Protein AF-A0A9E0USC0-F1 (afdb_monomer_lite)

Sequence (107 aa):
MFNMNVKMKFIELKSMGMPMYKIANELGVHRVTIMRWNRELAPYILIAKEDMINEMLFENGCMKLNRIEKISKFLQFITACWKSQGKIKNSTFQAYSIKSQNLHVCL

Structure (mmCIF, N/CA/C/O backbone):
data_AF-A0A9E0USC0-F1
#
_entry.id   AF-A0A9E0USC0-F1
#
loop_
_atom_site.group_PDB
_atom_site.id
_atom_site.type_symbol
_atom_site.label_atom_id
_atom_site.label_alt_id
_atom_site.label_comp_id
_atom_site.label_asym_id
_atom_site.label_entity_id
_atom_site.label_seq_id
_atom_site.pdbx_PDB_ins_code
_atom_site.Cartn_x
_atom_site.Cartn_y
_atom_site.Cartn_z
_atom_site.occupancy
_atom_site.B_iso_or_equiv
_atom_site.auth_seq_id
_atom_site.auth_comp_id
_atom_site.auth_asym_id
_atom_site.auth_atom_id
_atom_site.pdbx_PDB_model_num
ATOM 1 N N . MET A 1 1 ? 13.194 8.046 -21.422 1.00 49.34 1 MET A N 1
ATOM 2 C CA . MET A 1 1 ? 12.241 8.338 -20.326 1.00 49.34 1 MET A CA 1
ATOM 3 C C . MET A 1 1 ? 11.289 7.163 -20.215 1.00 49.34 1 MET A C 1
ATOM 5 O O . MET A 1 1 ? 10.601 6.885 -21.183 1.00 49.34 1 MET A O 1
ATOM 9 N N . PHE A 1 2 ? 11.295 6.417 -19.107 1.00 60.44 2 PHE A N 1
ATOM 10 C CA . PHE A 1 2 ? 10.281 5.375 -18.914 1.00 60.44 2 PHE A CA 1
ATOM 11 C C . PHE A 1 2 ? 8.916 6.029 -18.695 1.00 60.44 2 PHE A C 1
ATOM 13 O O . PHE A 1 2 ? 8.827 7.038 -17.995 1.00 60.44 2 PHE A O 1
ATOM 20 N N . ASN A 1 3 ? 7.891 5.460 -19.326 1.00 82.06 3 ASN A N 1
ATOM 21 C CA . ASN A 1 3 ? 6.524 5.960 -19.290 1.00 82.06 3 ASN A CA 1
ATOM 22 C C . ASN A 1 3 ? 6.010 5.988 -17.837 1.00 82.06 3 ASN A C 1
ATOM 24 O O . ASN A 1 3 ? 6.229 5.031 -17.088 1.00 82.06 3 ASN A O 1
ATOM 28 N N . MET A 1 4 ? 5.342 7.076 -17.441 1.00 82.81 4 MET A N 1
ATOM 29 C CA . MET A 1 4 ? 4.774 7.272 -16.097 1.00 82.81 4 MET A CA 1
ATOM 30 C C . MET A 1 4 ? 3.907 6.072 -15.684 1.00 82.81 4 MET A C 1
ATOM 32 O O . MET A 1 4 ? 3.993 5.600 -14.554 1.00 82.81 4 MET A O 1
ATOM 36 N N . ASN A 1 5 ? 3.185 5.495 -16.647 1.00 85.75 5 ASN A N 1
ATOM 37 C CA . ASN A 1 5 ? 2.323 4.329 -16.457 1.00 85.75 5 ASN A CA 1
ATOM 38 C C . ASN A 1 5 ? 3.081 3.097 -15.933 1.00 85.75 5 ASN A C 1
ATOM 40 O O . ASN A 1 5 ? 2.571 2.362 -15.094 1.00 85.75 5 ASN A O 1
ATOM 44 N N . VAL A 1 6 ? 4.324 2.886 -16.378 1.00 88.44 6 VAL A N 1
ATOM 45 C CA . VAL A 1 6 ? 5.149 1.746 -15.935 1.00 88.44 6 VAL A CA 1
ATOM 46 C C . VAL A 1 6 ? 5.605 1.942 -14.491 1.00 88.44 6 VAL A C 1
ATOM 48 O O . VAL A 1 6 ? 5.642 0.989 -13.716 1.00 88.44 6 VAL A O 1
ATOM 51 N N . LYS A 1 7 ? 5.922 3.184 -14.107 1.00 88.62 7 LYS A N 1
ATOM 52 C CA . LYS A 1 7 ? 6.292 3.520 -12.727 1.00 88.62 7 LYS A CA 1
ATOM 53 C C . LYS A 1 7 ? 5.101 3.411 -11.774 1.00 88.62 7 LYS A C 1
ATOM 55 O O . LYS A 1 7 ? 5.280 2.908 -10.672 1.00 88.62 7 LYS A O 1
ATOM 60 N N . MET A 1 8 ? 3.907 3.821 -12.205 1.00 89.81 8 MET A N 1
ATOM 61 C CA . MET A 1 8 ? 2.677 3.642 -11.424 1.00 89.81 8 MET A CA 1
ATOM 62 C C . MET A 1 8 ? 2.379 2.159 -11.199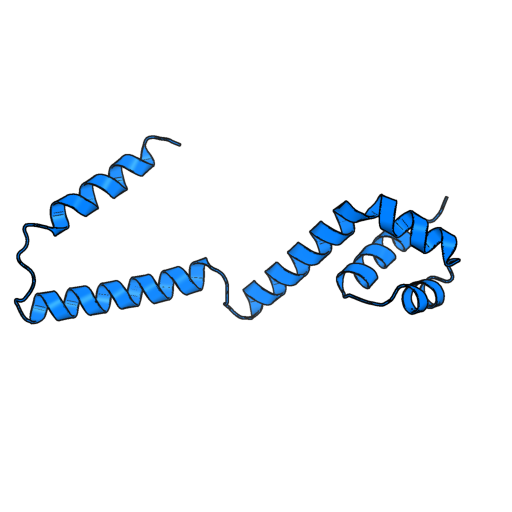 1.00 89.81 8 MET A C 1
ATOM 64 O O . MET A 1 8 ? 2.252 1.730 -10.056 1.00 89.81 8 MET A O 1
ATOM 68 N N . LYS A 1 9 ? 2.429 1.347 -12.262 1.00 90.94 9 LYS A N 1
ATOM 69 C CA . LYS A 1 9 ? 2.246 -0.106 -12.148 1.00 90.94 9 LYS A CA 1
ATOM 70 C C . LYS A 1 9 ? 3.308 -0.765 -11.257 1.00 90.94 9 LYS A C 1
ATOM 72 O O . LYS A 1 9 ? 3.013 -1.694 -10.514 1.00 90.94 9 LYS A O 1
ATOM 77 N N . PHE A 1 10 ? 4.547 -0.267 -11.276 1.00 92.50 10 PHE A N 1
ATOM 78 C CA . PHE A 1 10 ? 5.582 -0.704 -10.336 1.00 92.50 10 PHE A CA 1
ATOM 79 C C . PHE A 1 10 ? 5.211 -0.409 -8.874 1.00 92.50 10 PHE A C 1
ATOM 81 O O . PHE A 1 10 ? 5.416 -1.274 -8.023 1.00 92.50 10 PHE A O 1
ATOM 88 N N . ILE A 1 11 ? 4.677 0.782 -8.579 1.00 91.75 11 ILE A N 1
ATOM 89 C CA . ILE A 1 11 ? 4.254 1.167 -7.225 1.00 91.75 11 ILE A CA 1
ATOM 90 C C . ILE A 1 11 ? 3.132 0.246 -6.737 1.00 91.75 11 ILE A C 1
ATOM 92 O O . ILE A 1 11 ? 3.248 -0.286 -5.637 1.00 91.75 11 ILE A O 1
ATOM 96 N N . GLU A 1 12 ? 2.119 -0.007 -7.569 1.00 91.00 12 GLU A N 1
ATOM 97 C CA . GLU A 1 12 ? 0.996 -0.907 -7.262 1.00 91.00 12 GLU A CA 1
ATOM 98 C C . GLU A 1 12 ? 1.464 -2.341 -6.976 1.00 91.00 12 GLU A C 1
ATOM 100 O O . GLU A 1 12 ? 1.197 -2.907 -5.918 1.00 91.00 12 GLU A O 1
ATOM 105 N N . LEU A 1 13 ? 2.250 -2.934 -7.879 1.00 91.88 13 LEU A N 1
ATOM 106 C CA . LEU A 1 13 ? 2.761 -4.295 -7.683 1.00 91.88 13 LEU A CA 1
ATOM 107 C C . LEU A 1 13 ? 3.648 -4.390 -6.434 1.00 91.88 13 LEU A C 1
ATOM 109 O O . LEU A 1 13 ? 3.698 -5.420 -5.751 1.00 91.88 13 LEU A O 1
ATOM 113 N N . LYS A 1 14 ? 4.368 -3.309 -6.118 1.00 91.88 14 LYS A N 1
ATOM 114 C CA . LYS A 1 14 ? 5.243 -3.259 -4.951 1.00 91.88 14 LYS A CA 1
ATOM 115 C C . LYS A 1 14 ? 4.478 -3.041 -3.647 1.00 91.88 14 LYS A C 1
ATOM 117 O O . LYS A 1 14 ? 4.901 -3.600 -2.626 1.00 91.88 14 LYS A O 1
ATOM 122 N N . SER A 1 15 ? 3.388 -2.273 -3.653 1.00 90.38 15 SER A N 1
ATOM 123 C CA . SER A 1 15 ? 2.526 -2.088 -2.482 1.00 90.38 15 SER A CA 1
ATOM 124 C C . SER A 1 15 ? 1.821 -3.390 -2.107 1.00 90.38 15 SER A C 1
ATOM 126 O O . SER A 1 15 ? 1.833 -3.748 -0.931 1.00 90.38 15 SER A O 1
ATOM 128 N N . MET A 1 16 ? 1.414 -4.189 -3.100 1.00 87.69 16 MET A N 1
ATOM 129 C CA . MET A 1 16 ? 0.889 -5.556 -2.928 1.00 87.69 16 MET A CA 1
ATOM 130 C C . MET A 1 16 ? 1.908 -6.562 -2.358 1.00 87.69 16 MET A C 1
ATOM 132 O O . MET A 1 16 ? 1.566 -7.705 -2.061 1.00 87.69 16 MET A O 1
ATOM 136 N N . GLY A 1 17 ? 3.180 -6.176 -2.212 1.00 88.50 17 GLY A N 1
ATOM 137 C CA . GLY A 1 17 ? 4.217 -7.028 -1.629 1.00 88.50 17 GLY A CA 1
ATOM 138 C C . GLY A 1 17 ? 4.889 -7.985 -2.616 1.00 88.50 17 GLY A C 1
ATOM 139 O O . GLY A 1 17 ? 5.627 -8.875 -2.190 1.00 88.50 17 GLY A O 1
ATOM 140 N N . MET A 1 18 ? 4.709 -7.798 -3.929 1.00 90.38 18 MET A N 1
ATOM 141 C CA . MET A 1 18 ? 5.356 -8.650 -4.924 1.00 90.38 18 MET A CA 1
ATOM 142 C C . MET A 1 18 ? 6.897 -8.510 -4.865 1.00 90.38 18 MET A C 1
ATOM 144 O O . MET A 1 18 ? 7.443 -7.408 -4.684 1.00 90.38 18 MET A O 1
ATOM 148 N N . PRO A 1 19 ? 7.654 -9.617 -4.999 1.00 90.88 19 PRO A N 1
ATOM 149 C CA . PRO A 1 19 ? 9.108 -9.553 -4.994 1.00 90.88 19 PRO A CA 1
ATOM 150 C C . PRO A 1 19 ? 9.658 -8.939 -6.290 1.00 90.88 19 PRO A C 1
ATOM 152 O O . PRO A 1 19 ? 9.144 -9.164 -7.384 1.00 90.88 19 PRO A O 1
ATOM 155 N N . MET A 1 20 ? 10.770 -8.206 -6.172 1.00 89.12 20 MET A N 1
ATOM 156 C CA . MET A 1 20 ? 11.340 -7.394 -7.261 1.00 89.12 20 MET A CA 1
ATOM 157 C C . MET A 1 20 ? 11.678 -8.184 -8.527 1.00 89.12 20 MET A C 1
ATOM 159 O O . MET A 1 20 ? 11.581 -7.639 -9.620 1.00 89.12 20 MET A O 1
ATOM 163 N N . TYR A 1 21 ? 12.073 -9.453 -8.397 1.00 90.75 21 TYR A N 1
ATOM 164 C CA . TYR A 1 21 ? 12.404 -10.284 -9.555 1.00 90.75 21 TYR A CA 1
ATOM 165 C C . TYR A 1 21 ? 11.171 -10.601 -10.412 1.00 90.75 21 TYR A C 1
ATOM 167 O O . TYR A 1 21 ? 11.292 -10.640 -11.632 1.00 90.75 21 TYR A O 1
ATOM 175 N N . LYS A 1 22 ? 9.991 -10.779 -9.798 1.00 92.50 22 LYS A N 1
ATOM 176 C CA . LYS A 1 22 ? 8.739 -11.002 -10.536 1.00 92.50 22 LYS A CA 1
ATOM 177 C C . LYS A 1 22 ? 8.301 -9.726 -11.241 1.00 92.50 22 LYS A C 1
ATOM 179 O O . LYS A 1 22 ? 8.023 -9.766 -12.431 1.00 92.50 22 LYS A O 1
ATOM 184 N N . ILE A 1 23 ? 8.366 -8.596 -10.536 1.00 91.81 23 ILE A N 1
ATOM 185 C CA . ILE A 1 23 ? 7.998 -7.288 -11.092 1.00 91.81 23 ILE A CA 1
ATOM 186 C C . ILE A 1 23 ? 8.902 -6.916 -12.279 1.00 91.81 23 ILE A C 1
ATOM 188 O O . ILE A 1 23 ? 8.427 -6.411 -13.290 1.00 91.81 23 ILE A O 1
ATOM 192 N N . ALA A 1 24 ? 10.206 -7.192 -12.181 1.00 90.38 24 ALA A N 1
ATOM 193 C CA . ALA A 1 24 ? 11.155 -6.956 -13.268 1.00 90.38 24 ALA A CA 1
ATOM 194 C C . ALA A 1 24 ? 10.800 -7.756 -14.532 1.00 90.38 24 ALA A C 1
ATOM 196 O O . ALA A 1 24 ? 10.845 -7.208 -15.632 1.00 90.38 24 ALA A O 1
ATOM 197 N N . ASN A 1 25 ? 10.407 -9.023 -14.367 1.00 90.75 25 ASN A N 1
ATOM 198 C CA . ASN A 1 25 ? 9.990 -9.881 -15.474 1.00 90.75 25 ASN A CA 1
ATOM 199 C C . ASN A 1 25 ? 8.650 -9.428 -16.074 1.00 90.75 25 ASN A C 1
ATOM 201 O O . ASN A 1 25 ? 8.508 -9.417 -17.290 1.00 90.75 25 ASN A O 1
ATOM 205 N N . GLU A 1 26 ? 7.692 -9.023 -15.238 1.00 89.88 26 GLU A N 1
ATOM 206 C CA . GLU A 1 26 ? 6.362 -8.582 -15.676 1.00 89.88 26 GLU A CA 1
ATOM 207 C C . GLU A 1 26 ? 6.401 -7.241 -16.421 1.00 89.88 26 GLU A C 1
ATOM 209 O O . GLU A 1 26 ? 5.710 -7.055 -17.419 1.00 89.88 26 GLU A O 1
ATOM 214 N N . LEU A 1 27 ? 7.237 -6.306 -15.963 1.00 89.25 27 LEU A N 1
ATOM 215 C CA . LEU A 1 27 ? 7.396 -4.995 -16.597 1.00 89.25 27 LEU A CA 1
ATOM 216 C C . LEU A 1 27 ? 8.428 -5.001 -17.736 1.00 89.25 27 LEU A C 1
ATOM 218 O O . LEU A 1 27 ? 8.550 -4.001 -18.442 1.00 89.25 27 LEU A O 1
ATOM 222 N N . GLY A 1 28 ? 9.196 -6.084 -17.903 1.00 88.69 28 GLY A N 1
ATOM 223 C CA . GLY A 1 28 ? 10.288 -6.164 -18.879 1.00 88.69 28 GLY A CA 1
ATOM 224 C C . GLY A 1 28 ? 11.438 -5.190 -18.587 1.00 88.69 28 GLY A C 1
ATOM 225 O O . GLY A 1 28 ? 12.097 -4.703 -19.504 1.00 88.69 28 GLY A O 1
ATOM 226 N N . VAL A 1 29 ? 11.668 -4.859 -17.312 1.00 87.81 29 VAL A N 1
ATOM 227 C CA . VAL A 1 29 ? 12.639 -3.839 -16.884 1.00 87.81 29 VAL A CA 1
ATOM 228 C C . VAL A 1 29 ? 13.844 -4.492 -16.209 1.00 87.81 29 VAL A C 1
ATOM 230 O O . VAL A 1 29 ? 13.714 -5.393 -15.384 1.00 87.81 29 VAL A O 1
ATOM 233 N N . HIS A 1 30 ? 15.047 -3.992 -16.508 1.00 89.81 30 HIS A N 1
ATOM 234 C CA . HIS A 1 30 ? 16.281 -4.495 -15.906 1.00 89.81 30 HIS A CA 1
ATOM 235 C C . HIS A 1 30 ? 16.297 -4.324 -14.374 1.00 89.81 30 HIS A C 1
ATOM 237 O O . HIS A 1 30 ? 15.870 -3.296 -13.839 1.00 89.81 30 HIS A O 1
ATOM 243 N N . ARG A 1 31 ? 16.871 -5.297 -13.648 1.00 86.75 31 ARG A N 1
ATOM 244 C CA . ARG A 1 31 ? 16.892 -5.314 -12.168 1.00 86.75 31 ARG A CA 1
ATOM 245 C C . ARG A 1 31 ? 17.504 -4.055 -11.547 1.00 86.75 31 ARG A C 1
ATOM 247 O O . ARG A 1 31 ? 17.020 -3.571 -10.528 1.00 86.75 31 ARG A O 1
ATOM 254 N N . VAL A 1 32 ? 18.544 -3.507 -12.174 1.00 90.12 32 VAL A N 1
ATOM 255 C CA . VAL A 1 32 ? 19.212 -2.271 -11.724 1.00 90.12 32 VAL A CA 1
ATOM 256 C C . VAL A 1 32 ? 18.256 -1.072 -11.767 1.00 90.12 32 VAL A C 1
ATOM 258 O O . VAL A 1 32 ? 18.235 -0.258 -10.845 1.00 90.12 32 VAL A O 1
ATOM 261 N N . THR A 1 33 ? 17.408 -0.993 -12.792 1.00 90.12 33 THR A N 1
ATOM 262 C CA . THR A 1 33 ? 16.414 0.077 -12.936 1.00 90.12 33 THR A CA 1
ATOM 263 C C . THR A 1 33 ? 15.322 -0.039 -11.873 1.00 90.12 33 THR A C 1
ATOM 265 O O . THR A 1 33 ? 14.973 0.959 -11.250 1.00 90.12 33 THR A O 1
ATOM 268 N N . ILE A 1 34 ? 14.854 -1.258 -11.586 1.00 90.44 34 ILE A N 1
ATOM 269 C CA . ILE A 1 34 ? 13.891 -1.535 -10.504 1.00 90.44 34 ILE A CA 1
ATOM 270 C C . ILE A 1 34 ? 14.469 -1.145 -9.133 1.00 90.44 34 ILE A C 1
ATOM 272 O O . ILE A 1 34 ? 13.788 -0.517 -8.325 1.00 90.44 34 ILE A O 1
ATOM 276 N N . MET A 1 35 ? 15.740 -1.473 -8.871 1.00 90.81 35 MET A N 1
ATOM 277 C CA . MET A 1 35 ? 16.437 -1.085 -7.636 1.00 90.81 35 MET A CA 1
ATOM 278 C C . MET A 1 35 ? 16.499 0.435 -7.466 1.00 90.81 35 MET A C 1
ATOM 280 O O . MET A 1 35 ? 16.281 0.948 -6.368 1.00 90.81 35 MET A O 1
ATOM 284 N N . ARG A 1 36 ? 16.771 1.158 -8.557 1.00 91.38 36 ARG A N 1
ATOM 285 C CA . ARG A 1 36 ? 16.778 2.622 -8.572 1.00 91.38 36 ARG A CA 1
ATOM 286 C C . ARG A 1 36 ? 15.384 3.186 -8.291 1.00 91.38 36 ARG A C 1
ATOM 288 O O . ARG A 1 36 ? 15.240 4.013 -7.395 1.00 91.38 36 ARG A O 1
ATOM 295 N N . TRP A 1 37 ? 14.358 2.690 -8.981 1.00 91.56 37 TRP A N 1
ATOM 296 C CA . TRP A 1 37 ? 12.971 3.114 -8.765 1.00 91.56 37 TRP A CA 1
ATOM 297 C C . TRP A 1 37 ? 12.477 2.827 -7.358 1.00 91.56 37 TRP A C 1
ATOM 299 O O . TRP A 1 37 ? 11.757 3.640 -6.800 1.00 91.56 37 TRP A O 1
ATOM 309 N N . ASN A 1 38 ? 12.899 1.724 -6.743 1.00 90.81 38 ASN A N 1
ATOM 310 C CA . ASN A 1 38 ? 12.530 1.426 -5.366 1.00 90.81 38 ASN A CA 1
ATOM 311 C C . ASN A 1 38 ? 13.030 2.488 -4.377 1.00 90.81 38 ASN A C 1
ATOM 313 O O . ASN A 1 38 ? 12.367 2.732 -3.378 1.00 90.81 38 ASN A O 1
ATOM 317 N N . ARG A 1 39 ? 14.188 3.113 -4.636 1.00 91.81 39 ARG A N 1
ATOM 318 C CA . ARG A 1 39 ? 14.684 4.223 -3.807 1.00 91.81 39 ARG A CA 1
ATOM 319 C C . ARG A 1 39 ? 13.967 5.529 -4.135 1.00 91.81 39 ARG A C 1
ATOM 321 O O . ARG A 1 39 ? 13.544 6.224 -3.224 1.00 91.81 39 ARG A O 1
ATOM 328 N N . GLU A 1 40 ? 13.811 5.839 -5.422 1.00 92.62 40 GLU A N 1
ATOM 329 C CA . GLU A 1 40 ? 13.177 7.085 -5.883 1.00 92.62 40 GLU A CA 1
ATOM 330 C C . GLU A 1 40 ? 11.686 7.158 -5.520 1.00 92.62 40 GLU A C 1
ATOM 332 O O . GLU A 1 40 ? 11.180 8.221 -5.177 1.00 92.62 40 GLU A O 1
ATOM 337 N N . LEU A 1 41 ? 10.981 6.026 -5.588 1.00 92.19 41 LEU A N 1
ATOM 338 C CA . LEU A 1 41 ? 9.534 5.930 -5.393 1.00 92.19 41 LEU A CA 1
ATOM 339 C C . LEU A 1 41 ? 9.148 5.383 -4.014 1.00 92.19 41 LEU A C 1
ATOM 341 O O . LEU A 1 41 ? 7.970 5.140 -3.765 1.00 92.19 41 LEU A O 1
ATOM 345 N N . ALA A 1 42 ? 10.116 5.216 -3.108 1.00 90.62 42 ALA A N 1
ATOM 346 C CA . ALA A 1 42 ? 9.889 4.779 -1.733 1.00 90.62 42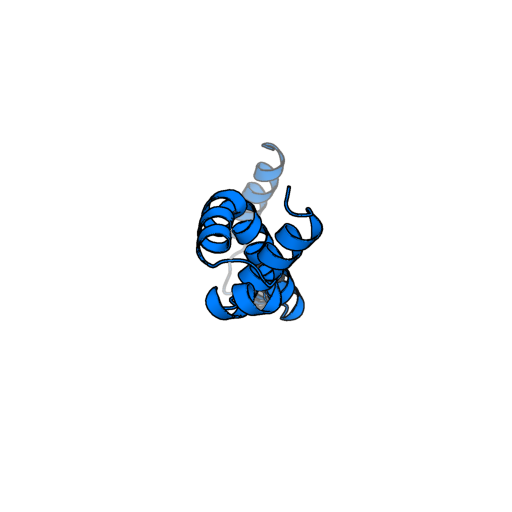 ALA A CA 1
ATOM 347 C C . ALA A 1 42 ? 8.732 5.509 -1.014 1.00 90.62 42 ALA A C 1
ATOM 349 O O . ALA A 1 42 ? 7.892 4.809 -0.446 1.00 90.62 42 ALA A O 1
ATOM 350 N N . PRO A 1 43 ? 8.619 6.857 -1.049 1.00 92.06 43 PRO A N 1
ATOM 351 C CA . PRO A 1 43 ? 7.517 7.542 -0.369 1.00 92.06 43 PRO A CA 1
ATOM 352 C C . PRO A 1 43 ? 6.152 7.187 -0.971 1.00 92.06 43 PRO A C 1
ATOM 354 O O . PRO A 1 43 ? 5.207 6.927 -0.235 1.00 92.06 43 PRO A O 1
ATOM 357 N N . TYR A 1 44 ? 6.055 7.083 -2.297 1.00 92.69 44 TYR A N 1
ATOM 358 C CA . TYR A 1 44 ? 4.805 6.725 -2.972 1.00 92.69 44 TYR A CA 1
ATOM 359 C C . TYR A 1 44 ? 4.394 5.273 -2.706 1.00 92.69 44 TYR A C 1
ATOM 361 O O . TYR A 1 44 ? 3.214 4.986 -2.542 1.00 92.69 44 TYR A O 1
ATOM 369 N N . ILE A 1 45 ? 5.365 4.359 -2.606 1.00 91.75 45 ILE A N 1
ATOM 370 C CA . ILE A 1 45 ? 5.113 2.964 -2.220 1.00 91.75 45 ILE A CA 1
ATOM 371 C C . ILE A 1 45 ? 4.572 2.885 -0.789 1.00 91.75 45 ILE A C 1
ATOM 373 O O . ILE A 1 45 ? 3.717 2.046 -0.516 1.00 91.75 45 ILE A O 1
ATOM 377 N N . LEU A 1 46 ? 5.072 3.721 0.126 1.00 91.94 46 LEU A N 1
ATOM 378 C CA . LEU A 1 46 ? 4.578 3.765 1.504 1.00 91.94 46 LEU A CA 1
ATOM 379 C C . LEU A 1 46 ? 3.131 4.255 1.564 1.00 91.94 46 LEU A C 1
ATOM 381 O O . LEU A 1 46 ? 2.319 3.591 2.199 1.00 91.94 46 LEU A O 1
ATOM 385 N N . ILE A 1 47 ? 2.808 5.337 0.851 1.00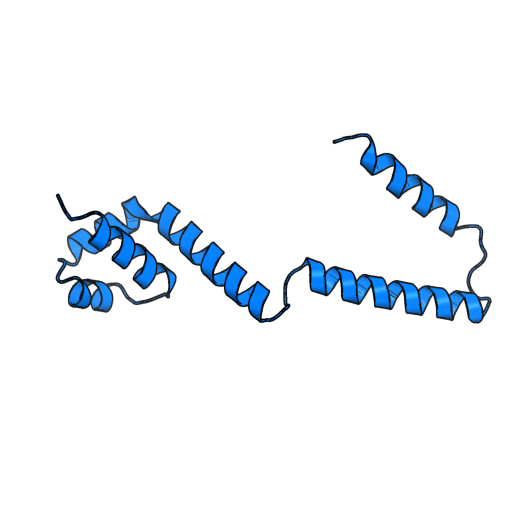 92.56 47 ILE A N 1
ATOM 386 C CA . ILE A 1 47 ? 1.439 5.868 0.773 1.00 92.56 47 ILE A CA 1
ATOM 387 C C . ILE A 1 47 ? 0.492 4.806 0.201 1.00 92.56 47 ILE A C 1
ATOM 389 O O . ILE A 1 47 ? -0.480 4.437 0.845 1.00 92.56 47 ILE A O 1
ATOM 393 N N . ALA A 1 48 ? 0.843 4.205 -0.940 1.00 91.88 48 ALA A N 1
ATOM 394 C CA . ALA A 1 48 ? 0.016 3.170 -1.563 1.00 91.88 48 ALA A CA 1
ATOM 395 C C . ALA A 1 48 ? -0.183 1.930 -0.667 1.00 91.88 48 ALA A C 1
ATOM 397 O O . ALA A 1 48 ? -1.208 1.257 -0.748 1.00 91.88 48 ALA A O 1
ATOM 398 N N . LYS A 1 49 ? 0.795 1.600 0.187 1.00 91.25 49 LYS A N 1
ATOM 399 C CA . LYS A 1 49 ? 0.647 0.533 1.189 1.00 91.25 49 LYS A CA 1
ATOM 400 C C . LYS A 1 49 ? -0.299 0.922 2.312 1.00 91.25 49 LYS A C 1
ATOM 402 O O . LYS A 1 49 ? -1.068 0.080 2.763 1.00 91.25 49 LYS A O 1
ATOM 407 N N . GLU A 1 50 ? -0.196 2.152 2.794 1.00 89.75 50 GLU A N 1
ATOM 408 C CA . GLU A 1 50 ? -1.075 2.667 3.835 1.00 89.75 50 GLU A CA 1
ATOM 409 C C . GLU A 1 50 ? -2.524 2.714 3.349 1.00 89.75 50 GLU A C 1
ATOM 411 O O . GLU A 1 50 ? -3.399 2.199 4.039 1.00 89.75 50 GLU A O 1
ATOM 416 N N . ASP A 1 51 ? -2.762 3.215 2.137 1.00 90.00 51 ASP A N 1
ATOM 417 C CA . ASP A 1 51 ? -4.090 3.255 1.519 1.00 90.00 51 ASP A CA 1
ATOM 418 C C . ASP A 1 51 ? -4.702 1.855 1.414 1.00 90.00 51 ASP A C 1
ATOM 420 O O . ASP A 1 51 ? -5.821 1.628 1.871 1.00 90.00 51 ASP A O 1
ATOM 424 N N . MET A 1 52 ? -3.929 0.884 0.919 1.00 87.75 52 MET A N 1
ATOM 425 C CA . MET A 1 52 ? -4.359 -0.513 0.820 1.00 87.75 52 MET A CA 1
ATOM 426 C C . MET A 1 52 ? -4.686 -1.120 2.195 1.00 87.75 52 MET A C 1
ATOM 428 O O . MET A 1 52 ? -5.671 -1.841 2.344 1.00 87.75 52 MET A O 1
ATOM 432 N N . ILE A 1 53 ? -3.882 -0.834 3.223 1.00 86.50 53 ILE A N 1
ATOM 433 C CA . ILE A 1 53 ? -4.155 -1.299 4.591 1.00 86.50 53 ILE A CA 1
ATOM 434 C C . ILE A 1 53 ? -5.420 -0.635 5.140 1.00 86.50 53 ILE A C 1
ATOM 436 O O . ILE A 1 53 ? -6.237 -1.305 5.769 1.00 86.50 53 ILE A O 1
ATOM 440 N N . ASN A 1 54 ? -5.595 0.664 4.913 1.00 84.94 54 ASN A N 1
ATOM 441 C CA . ASN A 1 54 ? -6.766 1.405 5.365 1.00 84.94 54 ASN A CA 1
ATOM 442 C C . ASN A 1 54 ? -8.047 0.875 4.720 1.00 84.94 54 ASN A C 1
ATOM 444 O O . ASN A 1 54 ? -9.040 0.694 5.423 1.00 84.94 54 ASN A O 1
ATOM 448 N N . GLU A 1 55 ? -8.008 0.557 3.427 1.00 86.88 55 GLU A N 1
ATOM 449 C CA . GLU A 1 55 ? -9.115 -0.073 2.708 1.00 86.88 55 GLU A CA 1
ATOM 450 C C . GLU A 1 55 ? -9.456 -1.445 3.307 1.00 86.88 55 GLU A C 1
ATOM 452 O O . GLU A 1 55 ? -10.598 -1.682 3.700 1.00 86.88 55 GLU A O 1
ATOM 457 N N . MET A 1 56 ? -8.456 -2.300 3.544 1.00 83.50 56 MET A N 1
ATOM 458 C CA . MET A 1 56 ? -8.673 -3.591 4.212 1.00 83.50 56 MET A CA 1
ATOM 459 C C . MET A 1 56 ? -9.245 -3.443 5.629 1.00 83.50 56 MET A C 1
ATOM 461 O O . MET A 1 56 ? -10.105 -4.219 6.051 1.00 83.50 56 MET A O 1
ATOM 465 N N . LEU A 1 57 ? -8.765 -2.471 6.407 1.00 80.31 57 LEU A N 1
ATOM 466 C CA . LEU A 1 57 ? -9.271 -2.214 7.757 1.00 80.31 57 LEU A CA 1
ATOM 467 C C . LEU A 1 57 ? -10.706 -1.681 7.737 1.00 80.31 57 LEU A C 1
ATOM 469 O O . LEU A 1 57 ? -11.484 -1.997 8.646 1.00 80.31 57 LEU A O 1
ATOM 473 N N . PHE A 1 58 ? -11.045 -0.891 6.719 1.00 82.19 58 PHE A N 1
ATOM 474 C CA . PHE A 1 58 ? -12.392 -0.402 6.478 1.00 82.19 58 PHE A CA 1
ATOM 475 C C . PHE A 1 58 ? -13.345 -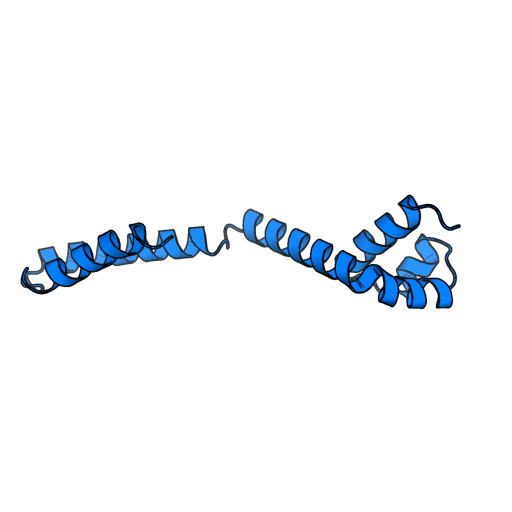1.553 6.144 1.00 82.19 58 PHE A C 1
ATOM 477 O O . PHE A 1 58 ? -14.349 -1.713 6.841 1.00 82.19 58 PHE A O 1
ATOM 484 N N . GLU A 1 59 ? -12.994 -2.406 5.178 1.00 78.94 59 GLU A N 1
ATOM 485 C CA . GLU A 1 59 ? -13.792 -3.577 4.781 1.00 78.94 59 GLU A CA 1
ATOM 486 C C . GLU A 1 59 ? -14.037 -4.544 5.945 1.00 78.94 59 GLU A C 1
ATOM 488 O O . GLU A 1 59 ? -15.149 -5.031 6.142 1.00 78.94 59 GLU A O 1
ATOM 493 N N . ASN A 1 60 ? -13.025 -4.775 6.785 1.00 77.75 60 ASN A N 1
ATOM 494 C CA . ASN A 1 60 ? -13.151 -5.648 7.955 1.00 77.75 60 ASN A CA 1
ATOM 495 C C . ASN A 1 60 ? -13.896 -4.993 9.134 1.00 77.75 60 ASN A C 1
ATOM 497 O O . ASN A 1 60 ? -14.024 -5.593 10.204 1.00 77.75 60 ASN A O 1
ATOM 501 N N . GLY A 1 61 ? -14.354 -3.744 8.995 1.00 68.38 61 GLY A N 1
ATOM 502 C CA . GLY A 1 61 ? -15.017 -2.997 10.065 1.00 68.38 61 GLY A CA 1
ATOM 503 C C . GLY A 1 61 ? -14.124 -2.754 11.291 1.00 68.38 61 GLY A C 1
ATOM 504 O O . GLY A 1 61 ? -14.627 -2.357 12.346 1.00 68.38 61 GLY A O 1
ATOM 505 N N . CYS A 1 62 ? -12.812 -2.969 11.155 1.00 65.06 62 CYS A N 1
ATOM 506 C CA . CYS A 1 62 ? -11.788 -2.878 12.200 1.00 65.06 62 CYS A CA 1
ATOM 507 C C . CYS A 1 62 ? -11.255 -1.452 12.390 1.00 65.06 62 CYS A C 1
ATOM 509 O O . CYS A 1 62 ? -10.253 -1.240 13.077 1.00 65.06 62 CYS A O 1
ATOM 511 N N . MET A 1 63 ? -11.930 -0.462 11.808 1.00 67.44 63 MET A N 1
ATOM 512 C CA . MET A 1 63 ? -11.614 0.946 12.000 1.00 67.44 63 MET A CA 1
ATOM 513 C C . MET A 1 63 ? -11.632 1.304 13.488 1.00 67.44 63 MET A C 1
ATOM 515 O O . MET A 1 63 ? -12.533 0.910 14.238 1.00 67.44 63 MET A O 1
ATOM 519 N N . LYS A 1 64 ? -10.638 2.097 13.914 1.00 66.38 64 LYS A N 1
ATOM 520 C CA . LYS A 1 64 ? -10.515 2.572 15.303 1.00 66.38 64 LYS A CA 1
ATOM 521 C C . LYS A 1 64 ? -11.838 3.151 15.810 1.00 66.38 64 LYS A C 1
ATOM 523 O O . LYS A 1 64 ? -12.232 2.847 16.930 1.00 66.38 64 LYS A O 1
ATOM 528 N N . LEU A 1 65 ? -12.547 3.901 14.965 1.00 70.69 65 LEU A N 1
ATOM 529 C CA . LEU A 1 65 ? -13.851 4.489 15.277 1.00 70.69 65 LEU A CA 1
ATOM 530 C C . LEU A 1 65 ? -14.917 3.437 15.609 1.00 70.69 65 LEU A C 1
ATOM 532 O O . LEU A 1 65 ? -15.515 3.520 16.677 1.00 70.69 65 LEU A O 1
ATOM 536 N N . ASN A 1 66 ? -15.082 2.398 14.786 1.00 72.50 66 ASN A N 1
ATOM 537 C CA . ASN A 1 66 ? -16.052 1.325 15.047 1.00 72.50 66 ASN A CA 1
ATOM 538 C C . ASN A 1 66 ? -15.753 0.589 16.357 1.00 72.50 66 ASN A C 1
ATOM 540 O O . ASN A 1 66 ? -16.660 0.237 17.116 1.00 72.50 66 ASN A O 1
ATOM 544 N N . ARG A 1 67 ? -14.468 0.358 16.648 1.00 75.50 67 ARG A N 1
ATOM 545 C CA . ARG A 1 67 ? -14.045 -0.257 17.912 1.00 75.50 67 ARG A CA 1
ATOM 546 C C . ARG A 1 67 ? -14.346 0.654 19.106 1.00 75.50 67 ARG A C 1
ATOM 548 O O . ARG A 1 67 ? -14.866 0.171 20.110 1.00 75.50 67 ARG A O 1
ATOM 555 N N . ILE A 1 68 ? -14.047 1.948 18.995 1.00 79.00 68 ILE A N 1
ATOM 556 C CA . ILE A 1 68 ? -14.330 2.950 20.032 1.00 79.00 68 ILE A CA 1
ATOM 557 C C . ILE A 1 68 ? -15.837 3.058 20.278 1.00 79.00 68 ILE A C 1
ATOM 559 O O . ILE A 1 68 ? -16.262 3.076 21.431 1.00 79.00 68 ILE A O 1
ATOM 563 N N . GLU A 1 69 ? -16.655 3.057 19.228 1.00 83.62 69 GLU A N 1
ATOM 564 C CA . GLU A 1 69 ? -18.111 3.136 19.344 1.00 83.62 69 GLU A CA 1
ATOM 565 C C . GLU A 1 69 ? -18.692 1.914 20.069 1.00 83.62 69 GLU A C 1
ATOM 567 O O . GLU A 1 69 ? -19.493 2.059 20.996 1.00 83.62 69 GLU A O 1
ATOM 572 N N . LYS A 1 70 ? -18.237 0.703 19.716 1.00 82.06 70 LYS A N 1
ATOM 573 C CA . LYS A 1 70 ? -18.641 -0.535 20.404 1.00 82.06 70 LYS A CA 1
ATOM 574 C C . LYS A 1 70 ? -18.262 -0.511 21.888 1.00 82.06 70 LYS A C 1
ATOM 576 O O . LYS A 1 70 ? -19.088 -0.853 22.732 1.00 82.06 70 LYS A O 1
ATOM 581 N N . ILE A 1 71 ? -17.046 -0.069 22.216 1.00 84.81 71 ILE A N 1
ATOM 582 C CA . ILE A 1 71 ? -16.589 0.059 23.609 1.00 84.81 71 ILE A CA 1
ATOM 583 C C . ILE A 1 71 ? -17.412 1.118 24.357 1.00 84.81 71 ILE A C 1
ATOM 585 O O . ILE A 1 71 ? -17.833 0.875 25.484 1.00 84.81 71 ILE A O 1
ATOM 589 N N . SER A 1 72 ? -17.692 2.263 23.730 1.00 86.25 72 SER A N 1
ATOM 590 C CA . SER A 1 72 ? -18.512 3.335 24.309 1.00 86.25 72 SER A CA 1
ATOM 591 C C . SER A 1 72 ? -19.915 2.842 24.670 1.00 86.25 72 SER A C 1
ATOM 593 O O . SER A 1 72 ? -20.352 3.001 25.810 1.00 86.25 72 SER A O 1
ATOM 595 N N . LYS A 1 73 ? -20.587 2.145 23.744 1.00 86.50 73 LYS A N 1
ATOM 596 C CA . LYS A 1 73 ? -21.901 1.527 23.990 1.00 86.50 73 LYS A CA 1
ATOM 597 C C . LYS A 1 73 ? -21.850 0.522 25.145 1.00 86.50 73 LYS A C 1
ATOM 599 O O . LYS A 1 73 ? -22.741 0.505 25.993 1.00 86.50 73 LYS A O 1
ATOM 604 N N . PHE A 1 74 ? -20.785 -0.273 25.231 1.00 87.06 74 PHE A N 1
ATOM 605 C CA . PHE A 1 74 ? -20.605 -1.236 26.318 1.00 87.06 74 PHE A CA 1
ATOM 606 C C . PHE A 1 74 ? -20.395 -0.556 27.683 1.00 87.06 74 PHE A C 1
ATOM 608 O O . PHE A 1 74 ? -20.993 -0.958 28.680 1.00 87.06 74 PHE A O 1
ATOM 615 N N . LEU A 1 75 ? -19.611 0.525 27.736 1.00 84.62 75 LEU A N 1
ATOM 616 C CA . LEU A 1 75 ? -19.425 1.326 28.951 1.00 84.62 75 LEU A CA 1
ATOM 617 C C . LEU A 1 75 ? -20.727 2.011 29.392 1.00 84.62 75 LEU A C 1
ATOM 619 O O . LEU A 1 75 ? -21.034 2.041 30.585 1.00 84.62 75 LEU A O 1
ATOM 623 N N . GLN A 1 76 ? -21.527 2.518 28.451 1.00 85.94 76 GLN A N 1
ATOM 624 C CA . GLN A 1 76 ? -22.859 3.062 28.742 1.00 85.94 76 GLN A CA 1
ATOM 625 C C . GLN A 1 76 ? -23.784 2.001 29.351 1.00 85.94 76 GLN A C 1
ATOM 627 O O . GLN A 1 76 ? -24.461 2.264 30.343 1.00 85.94 76 GLN A O 1
ATOM 632 N N . PHE A 1 77 ? -23.758 0.776 28.824 1.00 85.44 77 PHE A N 1
ATOM 633 C CA . PHE A 1 77 ? -24.527 -0.331 29.384 1.00 85.44 77 PHE A CA 1
ATOM 634 C C . PHE A 1 77 ? -24.091 -0.679 30.816 1.00 85.44 77 PHE A C 1
ATOM 636 O O . PHE A 1 77 ? -24.929 -0.768 31.714 1.00 85.44 77 PHE A O 1
ATOM 643 N N . ILE A 1 78 ? -22.783 -0.813 31.065 1.00 83.75 78 ILE A N 1
ATOM 644 C CA . ILE A 1 78 ? -22.255 -1.101 32.408 1.00 83.75 78 ILE A CA 1
ATOM 645 C C . ILE A 1 78 ? -22.638 0.011 33.384 1.00 83.75 78 ILE A C 1
ATOM 647 O O . ILE A 1 78 ? -23.140 -0.269 34.468 1.00 83.75 78 ILE A O 1
ATOM 651 N N . THR A 1 79 ? -22.445 1.275 33.007 1.00 80.06 79 THR A N 1
ATOM 652 C CA . THR A 1 79 ? -22.785 2.410 33.878 1.00 80.06 79 THR A CA 1
ATOM 653 C C . THR A 1 79 ? -24.280 2.486 34.186 1.00 80.06 79 THR A C 1
ATOM 655 O O . THR A 1 79 ? -24.640 2.755 35.333 1.00 80.06 79 THR A O 1
ATOM 658 N N . ALA A 1 80 ? -25.157 2.195 33.222 1.00 77.38 80 ALA A N 1
ATOM 659 C CA . ALA A 1 80 ? -26.597 2.097 33.458 1.00 77.38 80 ALA A CA 1
ATOM 660 C C . ALA A 1 80 ? -26.941 0.944 34.418 1.00 77.38 80 ALA A C 1
ATOM 662 O O . ALA A 1 80 ? -27.690 1.131 35.378 1.00 77.38 80 ALA A O 1
ATOM 663 N N . CYS A 1 81 ? -26.323 -0.221 34.219 1.00 75.38 81 CYS A N 1
ATOM 664 C CA . CYS A 1 81 ? -26.508 -1.391 35.071 1.00 75.38 81 CYS A CA 1
ATOM 665 C C . CYS A 1 81 ? -26.048 -1.112 36.517 1.00 75.38 81 CYS A C 1
ATOM 667 O O . CYS A 1 81 ? -26.768 -1.385 37.476 1.00 75.38 81 CYS A O 1
ATOM 669 N N . TRP A 1 82 ? -24.905 -0.447 36.695 1.00 72.94 82 TRP A N 1
ATOM 670 C CA . TRP A 1 82 ? -24.384 -0.080 38.015 1.00 72.94 82 TRP A CA 1
ATOM 671 C C . TRP A 1 82 ? -25.205 1.013 38.715 1.00 72.94 82 TRP A C 1
ATOM 673 O O . TRP A 1 82 ? -25.333 0.981 39.942 1.00 72.94 82 TRP A O 1
ATOM 683 N N . LYS A 1 83 ? -25.804 1.949 37.962 1.00 72.56 83 LYS A N 1
ATOM 684 C CA . LYS A 1 83 ? -26.788 2.907 38.497 1.00 72.56 83 LYS A CA 1
ATOM 685 C C . LYS A 1 83 ? -28.045 2.196 39.004 1.00 72.56 83 LYS A C 1
ATOM 687 O O . LYS A 1 83 ? -28.507 2.515 40.094 1.00 72.56 83 LYS A O 1
ATOM 692 N N . SER A 1 84 ? -28.555 1.205 38.266 1.00 70.44 84 SER A N 1
ATOM 693 C CA . SER A 1 84 ? -29.747 0.438 38.672 1.00 70.44 84 SER A CA 1
ATOM 694 C C . SER A 1 84 ? -29.536 -0.394 39.945 1.00 70.44 84 SER A C 1
ATOM 696 O O . SER A 1 84 ? -30.463 -0.573 40.726 1.00 70.44 84 SER A O 1
ATOM 698 N N . GLN A 1 85 ? -28.300 -0.831 40.208 1.00 71.00 85 GLN A N 1
ATOM 699 C CA . GLN A 1 85 ? -27.932 -1.570 41.421 1.00 71.00 85 GLN A CA 1
ATOM 700 C C . GLN A 1 85 ? -27.645 -0.668 42.638 1.00 71.00 85 GLN A C 1
ATOM 702 O O . GLN A 1 85 ? -27.184 -1.163 43.665 1.00 71.00 85 GLN A O 1
ATOM 707 N N . GLY A 1 86 ? -27.853 0.652 42.537 1.00 61.94 86 GLY A N 1
ATOM 708 C CA . GLY A 1 86 ? -27.673 1.595 43.649 1.00 61.94 86 GLY A CA 1
ATOM 709 C C . GLY A 1 86 ? -26.223 1.792 44.117 1.00 61.94 86 GLY A C 1
ATOM 710 O O . GLY A 1 86 ? -25.993 2.389 45.166 1.00 61.94 86 GLY A O 1
ATOM 711 N N . LYS A 1 87 ? -25.226 1.310 43.357 1.00 58.88 87 LYS A N 1
ATOM 712 C CA . LYS A 1 87 ? -23.800 1.332 43.747 1.00 58.88 87 LYS A CA 1
ATOM 713 C C . LYS A 1 87 ? -23.063 2.631 43.394 1.00 58.88 87 LYS A C 1
ATOM 715 O O . LYS A 1 87 ? -21.933 2.818 43.835 1.00 58.88 87 LYS A O 1
ATOM 720 N N . ILE A 1 88 ? -23.671 3.536 42.623 1.00 54.47 88 ILE A N 1
ATOM 721 C CA . ILE A 1 88 ? -23.053 4.805 42.200 1.00 54.47 88 ILE A CA 1
ATOM 722 C C . ILE A 1 88 ? -23.829 5.981 42.807 1.00 54.47 88 ILE A C 1
ATOM 724 O O . ILE A 1 88 ? -24.985 6.208 42.461 1.00 54.47 88 ILE A O 1
ATOM 728 N N . LYS A 1 89 ? -23.185 6.753 43.693 1.00 54.12 89 LYS A N 1
ATOM 729 C CA . LYS A 1 89 ? -23.701 8.041 44.188 1.00 54.12 89 LYS A CA 1
ATOM 730 C C . LYS A 1 89 ? -23.443 9.132 43.139 1.00 54.12 89 LYS A C 1
ATOM 732 O O . LYS A 1 89 ? -22.346 9.219 42.596 1.00 54.12 89 LYS A O 1
ATOM 737 N N . ASN A 1 90 ? -24.442 9.978 42.878 1.00 50.94 90 ASN A N 1
ATOM 738 C CA . ASN A 1 90 ? -24.477 10.989 41.803 1.00 50.94 90 ASN A CA 1
ATOM 739 C C . ASN A 1 90 ? -23.366 12.067 41.829 1.00 50.94 90 ASN A C 1
ATOM 741 O O . ASN A 1 90 ? -23.288 12.868 40.901 1.00 50.94 90 ASN A O 1
ATOM 745 N N . SER A 1 91 ? -22.499 12.113 42.843 1.00 47.97 91 SER A N 1
ATOM 746 C CA . SER A 1 91 ? -21.545 13.213 43.042 1.00 47.97 91 SER A CA 1
ATOM 747 C C . SER A 1 91 ? -20.284 13.154 42.170 1.00 47.97 91 SER A C 1
ATOM 749 O O . SER A 1 91 ? -19.632 14.177 41.993 1.00 47.97 91 SER A O 1
ATOM 751 N N . THR A 1 92 ? -19.923 12.005 41.590 1.00 50.22 92 THR A N 1
ATOM 752 C CA . THR A 1 92 ? -18.661 11.865 40.830 1.00 50.22 92 THR A CA 1
ATOM 753 C C . THR A 1 92 ? -18.801 12.044 39.316 1.00 50.22 92 THR A C 1
ATOM 755 O O . THR A 1 92 ? -17.804 12.280 38.636 1.00 50.22 92 THR A O 1
ATOM 758 N N . PHE A 1 93 ? -20.018 11.998 38.763 1.00 47.06 93 PHE A N 1
ATOM 759 C CA . PHE A 1 93 ? -20.234 12.113 37.310 1.00 47.06 93 PHE A CA 1
ATOM 760 C C . PHE A 1 93 ? -20.311 13.561 36.794 1.00 47.06 93 PHE A C 1
ATOM 762 O O . PHE A 1 93 ? -19.988 13.806 35.631 1.00 47.06 93 PHE A O 1
ATOM 769 N N . GLN A 1 94 ? -20.657 14.537 37.644 1.00 44.94 94 GLN A N 1
ATOM 770 C CA . GLN A 1 94 ? -20.653 15.959 37.262 1.00 44.94 94 GLN A CA 1
ATOM 771 C C . GLN A 1 94 ? -19.245 16.476 36.910 1.00 44.94 94 GLN A C 1
ATOM 773 O O . GLN A 1 94 ? -19.113 17.372 36.082 1.00 44.94 94 GLN A O 1
ATOM 778 N N . ALA A 1 95 ? -18.183 15.859 37.442 1.00 46.88 95 ALA A N 1
ATOM 779 C CA . ALA A 1 95 ? -16.804 16.268 37.172 1.00 46.88 95 ALA A CA 1
ATOM 780 C C . ALA A 1 95 ? -16.307 15.915 35.752 1.00 46.88 95 ALA A C 1
ATOM 782 O O . ALA A 1 95 ? -15.425 16.595 35.226 1.00 46.88 95 ALA A O 1
ATOM 783 N N . TYR A 1 96 ? -16.867 14.883 35.108 1.00 45.53 96 TYR A N 1
ATOM 784 C CA . TYR A 1 96 ? -16.429 14.451 33.772 1.00 45.53 96 TYR A CA 1
ATOM 785 C C . TYR A 1 96 ? -17.198 15.129 32.630 1.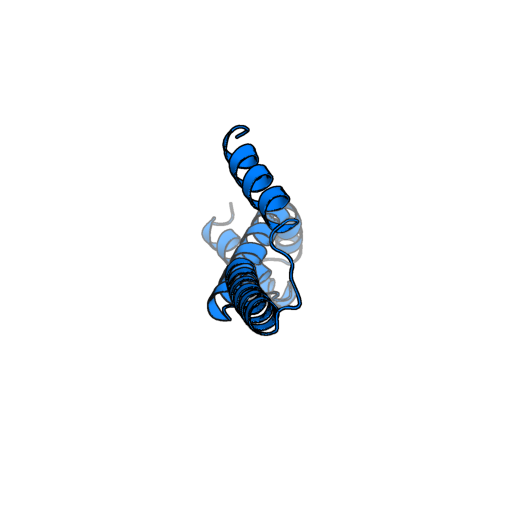00 45.53 96 TYR A C 1
ATOM 787 O O . TYR A 1 96 ? -16.611 15.389 31.580 1.00 45.53 96 TYR A O 1
ATOM 795 N N . SER A 1 97 ? -18.470 15.495 32.838 1.00 39.75 97 SER A N 1
ATOM 796 C CA . SER A 1 97 ? -19.256 16.220 31.824 1.00 39.75 97 S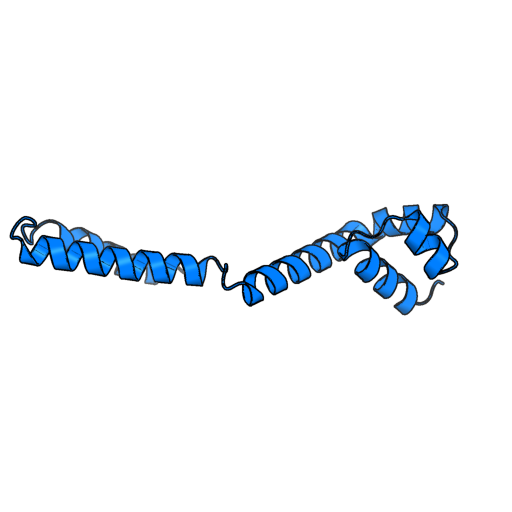ER A CA 1
ATOM 797 C C . SER A 1 97 ? -18.688 17.616 31.543 1.00 39.75 97 SER A C 1
ATOM 799 O O . SER A 1 97 ? -18.626 18.032 30.387 1.00 39.75 97 SER A O 1
ATOM 801 N N . ILE A 1 98 ? -18.197 18.305 32.580 1.00 44.50 98 ILE A N 1
ATOM 802 C CA . ILE A 1 98 ? -17.657 19.672 32.476 1.00 44.50 98 ILE A CA 1
ATOM 803 C C . ILE A 1 98 ? -16.297 19.692 31.750 1.00 44.50 98 ILE A C 1
ATOM 805 O O . ILE A 1 98 ? -15.989 20.640 31.033 1.00 44.50 98 ILE A O 1
ATOM 809 N N . LYS A 1 99 ? -15.490 18.623 31.843 1.00 41.28 99 LYS A N 1
ATOM 810 C CA . LYS A 1 99 ? -14.207 18.550 31.119 1.00 41.28 99 LYS A CA 1
ATOM 811 C C . LYS A 1 99 ? -14.353 18.283 29.617 1.00 41.28 99 LYS A C 1
ATOM 813 O O . LYS A 1 99 ? -13.479 18.705 28.868 1.00 41.28 99 LYS A O 1
ATOM 818 N N . SER A 1 100 ? -15.429 17.631 29.164 1.00 40.94 100 SER A N 1
ATOM 819 C CA . SER A 1 100 ? -15.623 17.373 27.723 1.00 40.94 100 SER A CA 1
ATOM 820 C C . SER A 1 100 ? -16.112 18.600 26.946 1.00 40.94 100 SER A C 1
ATOM 822 O O . SER A 1 100 ? -15.766 18.756 25.780 1.00 40.94 100 SER A O 1
ATOM 824 N N . GLN A 1 101 ? -16.844 19.513 27.596 1.00 41.62 101 GLN A N 1
ATOM 825 C CA . GLN A 1 101 ? -17.294 20.760 26.964 1.00 41.62 101 GLN A CA 1
ATOM 826 C C . GLN A 1 101 ? -16.158 21.784 26.811 1.00 41.62 101 GLN A C 1
ATOM 828 O O . GLN A 1 101 ? -16.150 22.546 25.850 1.00 41.62 101 GLN A O 1
ATOM 833 N N . ASN A 1 102 ? -15.145 21.745 27.682 1.00 37.38 102 ASN A N 1
ATOM 834 C CA . ASN A 1 102 ? -13.992 22.650 27.602 1.00 37.38 102 ASN A CA 1
ATOM 835 C C . ASN A 1 102 ? -12.924 22.234 26.577 1.00 37.38 102 ASN A C 1
ATOM 837 O O . ASN A 1 102 ? -12.039 23.033 26.288 1.00 37.38 102 ASN A O 1
ATOM 841 N N . LEU A 1 103 ? -12.991 21.029 25.997 1.00 41.03 103 LEU A N 1
ATOM 842 C CA . LEU A 1 103 ? -12.082 20.656 24.903 1.00 41.03 103 LEU A CA 1
ATOM 843 C C . LEU A 1 103 ? -12.535 21.199 23.537 1.00 41.03 103 LEU A C 1
ATOM 845 O O . LEU A 1 103 ? -11.745 21.206 22.601 1.00 41.03 103 LEU A O 1
ATOM 849 N N . HIS A 1 104 ? -13.779 21.675 23.423 1.00 38.94 104 HIS A N 1
ATOM 850 C CA . HIS A 1 104 ? -14.329 22.205 22.172 1.00 38.94 104 HIS A CA 1
ATOM 851 C C . HIS A 1 104 ? -14.043 23.703 21.945 1.00 38.94 104 HIS A C 1
ATOM 853 O O . HIS A 1 104 ? -14.492 24.252 20.944 1.00 38.94 104 HIS A O 1
ATOM 859 N N . VAL A 1 105 ? -13.308 24.359 22.856 1.00 40.12 105 VAL A N 1
ATOM 860 C CA . VAL A 1 105 ? -12.988 25.805 22.801 1.00 40.12 105 VAL A CA 1
ATOM 861 C C . VAL A 1 105 ? -11.493 26.068 22.533 1.00 40.12 105 VAL A C 1
ATOM 863 O O . VAL A 1 105 ? -11.069 27.212 22.410 1.00 40.12 105 VAL A O 1
ATOM 866 N N . CYS A 1 106 ? -10.676 25.021 22.378 1.00 37.66 106 CYS A N 1
ATOM 867 C CA . CYS A 1 106 ? -9.270 25.147 21.978 1.00 37.66 106 CYS A CA 1
ATOM 868 C C . CYS A 1 106 ? -8.943 24.235 20.789 1.00 37.66 106 CYS A C 1
ATOM 870 O O . CYS A 1 106 ? -8.110 23.340 20.910 1.00 37.66 106 CYS A O 1
ATOM 872 N N . LEU A 1 107 ? -9.613 24.467 19.660 1.00 35.94 107 LEU A N 1
ATOM 873 C CA . LEU A 1 107 ? -9.142 24.159 18.307 1.00 35.94 107 LEU A CA 1
ATOM 874 C C . LEU A 1 107 ? -9.636 25.263 17.372 1.00 35.94 107 LEU A C 1
ATOM 876 O O . LEU A 1 107 ? -10.838 25.596 17.470 1.00 35.94 107 LEU A O 1
#

Secondary structure (DSSP, 8-state):
---HHHHHHHHHHHHTT--HHHHHHHHT--HHHHHHHHHHTHHHHHHHHHHHHHHHHHHTT--HHHHHHHHHHHHHHHHHHHHHTT---TTTTHHHHHHHHGGGG--

Radius of gyration: 25.42 Å; chains: 1; bounding box: 49×37×64 Å

Foldseek 3Di:
DPDPVLLVVLLLCVLVPHDLVVSCVVSVHDSVVSVVSCVVCVVVSVVSNVVVVVVVCVVVCVPPVSVVVVVVVVVVVVVVVCVVVVNDDPPPPVVVVVVVVVVVVPD

pLDDT: mean 76.77, std 17.92, range [35.94, 92.69]